Protein AF-A0A2A9PKF2-F1 (afdb_monomer_lite)

Structure (mmCIF, N/CA/C/O backbone):
data_AF-A0A2A9PKF2-F1
#
_entry.id   AF-A0A2A9PKF2-F1
#
loop_
_atom_site.group_PDB
_atom_site.id
_atom_site.type_symbol
_atom_site.label_atom_id
_atom_site.label_alt_id
_atom_site.label_comp_id
_atom_site.label_asym_id
_atom_site.label_entity_id
_atom_site.label_seq_id
_atom_site.pdbx_PDB_ins_code
_atom_site.Cartn_x
_atom_site.Cartn_y
_atom_site.Cartn_z
_atom_site.occupancy
_atom_site.B_iso_or_equiv
_atom_site.auth_seq_id
_atom_site.auth_comp_id
_atom_site.auth_asym_id
_atom_site.auth_atom_id
_atom_site.pdbx_PDB_model_num
ATOM 1 N N . MET A 1 1 ? -12.565 1.572 0.326 1.00 90.56 1 MET A N 1
ATOM 2 C CA . MET A 1 1 ? -13.002 0.752 -0.823 1.00 90.56 1 MET A CA 1
ATOM 3 C C . MET A 1 1 ? -14.471 0.435 -0.672 1.00 90.56 1 MET A C 1
ATOM 5 O O . MET A 1 1 ? -14.892 0.034 0.411 1.00 90.56 1 MET A O 1
ATOM 9 N N . GLU A 1 2 ? -15.238 0.636 -1.733 1.00 90.94 2 GLU A N 1
ATOM 10 C CA . GLU A 1 2 ? -16.642 0.213 -1.788 1.00 90.94 2 GLU A CA 1
ATOM 11 C C . GLU A 1 2 ? -16.751 -1.193 -2.381 1.00 90.94 2 GLU A C 1
ATOM 13 O O . GLU A 1 2 ? -17.525 -2.017 -1.892 1.00 90.94 2 GLU A O 1
ATOM 18 N N . HIS A 1 3 ? -15.906 -1.495 -3.369 1.00 93.38 3 HIS A N 1
ATOM 19 C CA . HIS A 1 3 ? -15.846 -2.783 -4.045 1.00 93.38 3 HIS A CA 1
ATOM 20 C C . HIS A 1 3 ? -14.399 -3.290 -4.017 1.00 93.38 3 HIS A C 1
ATOM 22 O O . HIS A 1 3 ? -13.690 -3.151 -5.008 1.00 93.38 3 HIS A O 1
ATOM 28 N N . PRO A 1 4 ? -13.933 -3.904 -2.907 1.00 93.38 4 PRO A N 1
ATOM 29 C CA . PRO A 1 4 ? -12.512 -4.203 -2.707 1.00 93.38 4 PRO A CA 1
ATOM 30 C C . PRO A 1 4 ? -11.827 -4.935 -3.867 1.00 93.38 4 PRO A C 1
ATOM 32 O O . PRO A 1 4 ? -10.712 -4.590 -4.223 1.00 93.38 4 PRO A O 1
ATOM 35 N N . VAL A 1 5 ? -12.509 -5.893 -4.502 1.00 95.69 5 VAL A N 1
ATOM 36 C CA . VAL A 1 5 ? -11.977 -6.652 -5.650 1.00 95.69 5 VAL A CA 1
ATOM 37 C C . VAL A 1 5 ? -11.779 -5.779 -6.898 1.00 95.69 5 VAL A C 1
ATOM 39 O O . VAL A 1 5 ? -10.840 -6.002 -7.650 1.00 95.69 5 VAL A O 1
ATOM 42 N N . GLN A 1 6 ? -12.648 -4.792 -7.124 1.00 94.38 6 GLN A N 1
ATOM 43 C CA . GLN A 1 6 ? -12.580 -3.897 -8.287 1.00 94.38 6 GLN A CA 1
ATOM 44 C C . GLN A 1 6 ? -11.636 -2.718 -8.025 1.00 94.38 6 GLN A C 1
ATOM 46 O O . GLN A 1 6 ? -10.879 -2.314 -8.903 1.00 94.38 6 GLN A O 1
ATOM 51 N N . ASP A 1 7 ? -11.653 -2.197 -6.798 1.00 95.25 7 ASP A N 1
ATOM 52 C CA . ASP A 1 7 ? -10.906 -1.003 -6.412 1.00 95.25 7 ASP A CA 1
ATOM 53 C C . ASP A 1 7 ? -9.400 -1.298 -6.278 1.00 95.25 7 ASP A C 1
ATOM 55 O O . ASP A 1 7 ? -8.566 -0.447 -6.600 1.00 95.25 7 ASP A O 1
ATOM 59 N N . ILE A 1 8 ? -9.027 -2.500 -5.814 1.00 96.06 8 ILE A N 1
ATOM 60 C CA . ILE A 1 8 ? -7.664 -2.792 -5.350 1.00 96.06 8 ILE A CA 1
ATOM 61 C C . ILE A 1 8 ? -6.580 -2.653 -6.420 1.00 96.06 8 ILE A C 1
ATOM 63 O O . ILE A 1 8 ? -5.483 -2.195 -6.106 1.00 96.06 8 ILE A O 1
ATOM 67 N N . GLY A 1 9 ? -6.885 -2.976 -7.680 1.00 95.25 9 GLY A N 1
ATOM 68 C CA . GLY A 1 9 ? -5.928 -2.822 -8.778 1.00 95.25 9 GLY A CA 1
ATOM 69 C C . GLY A 1 9 ? -5.474 -1.375 -8.941 1.00 95.25 9 GLY A C 1
ATOM 70 O O . GLY A 1 9 ? -4.276 -1.101 -9.010 1.00 95.25 9 GLY A O 1
ATOM 71 N N . SER A 1 10 ? -6.424 -0.437 -8.899 1.00 94.94 10 SER A N 1
ATOM 72 C CA . SER A 1 10 ? -6.116 0.994 -8.964 1.00 94.94 10 SER A CA 1
ATOM 73 C C . SER A 1 10 ? -5.338 1.471 -7.737 1.00 94.94 10 SER A C 1
ATOM 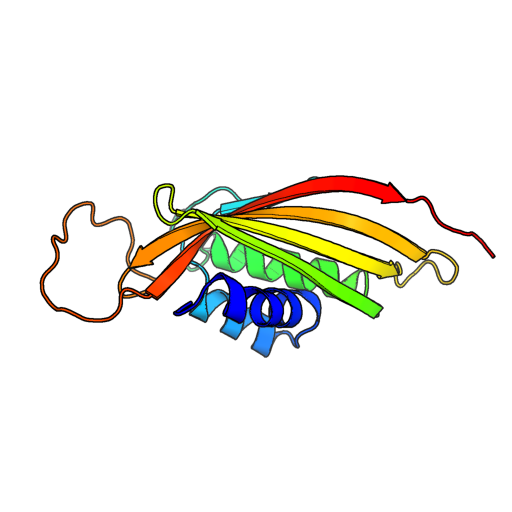75 O O . SER A 1 10 ? -4.394 2.242 -7.873 1.00 94.94 10 SER A O 1
ATOM 77 N N . VAL A 1 11 ? -5.670 0.957 -6.547 1.00 96.19 11 VAL A N 1
ATOM 78 C CA . VAL A 1 11 ? -4.996 1.325 -5.295 1.00 96.19 11 VAL A CA 1
ATOM 79 C C . VAL A 1 11 ? -3.535 0.885 -5.305 1.00 96.19 11 VAL A C 1
ATOM 81 O O . VAL A 1 11 ? -2.656 1.694 -5.018 1.00 96.19 11 VAL A O 1
ATOM 84 N N . ILE A 1 12 ? -3.257 -0.364 -5.681 1.00 94.94 12 ILE A N 1
ATOM 85 C CA . ILE A 1 12 ? -1.889 -0.887 -5.783 1.00 94.94 12 ILE A CA 1
ATOM 86 C C . ILE A 1 12 ? -1.091 -0.113 -6.835 1.00 94.94 12 ILE A C 1
ATOM 88 O O . ILE A 1 12 ? 0.036 0.299 -6.557 1.00 94.94 12 ILE A O 1
ATOM 92 N N . ALA A 1 13 ? -1.678 0.144 -8.009 1.00 93.19 13 ALA A N 1
ATOM 93 C CA . ALA A 1 13 ? -1.031 0.937 -9.050 1.00 93.19 13 ALA A CA 1
ATOM 94 C C . ALA A 1 13 ? -0.695 2.353 -8.550 1.00 93.19 13 ALA A C 1
ATOM 96 O O . ALA A 1 13 ? 0.454 2.780 -8.633 1.00 93.19 13 ALA A O 1
ATOM 97 N N . SER A 1 14 ? -1.644 3.066 -7.935 1.00 94.69 14 SER A N 1
ATOM 98 C CA . SER A 1 14 ? -1.398 4.407 -7.387 1.00 94.69 14 SER A CA 1
ATOM 99 C C . SER A 1 14 ? -0.329 4.421 -6.287 1.00 94.69 14 SER A C 1
ATOM 101 O O . SER A 1 14 ? 0.453 5.369 -6.218 1.00 94.69 14 SER A O 1
ATOM 103 N N . LEU A 1 15 ? -0.235 3.376 -5.458 1.00 94.00 15 LEU A N 1
ATOM 104 C CA . LEU A 1 15 ? 0.814 3.259 -4.437 1.00 94.00 15 LEU A CA 1
ATOM 105 C C . LEU A 1 15 ? 2.194 2.966 -5.038 1.00 94.00 15 LEU A C 1
ATOM 107 O O . LEU A 1 15 ? 3.184 3.571 -4.628 1.00 94.00 15 LEU A O 1
ATOM 111 N N . ALA A 1 16 ? 2.281 2.059 -6.008 1.00 91.50 16 ALA A N 1
ATOM 112 C CA . ALA A 1 16 ? 3.554 1.609 -6.565 1.00 91.50 16 ALA A CA 1
ATOM 113 C C . ALA A 1 16 ? 4.099 2.525 -7.672 1.00 91.50 16 ALA A C 1
ATOM 115 O O . ALA A 1 16 ? 5.318 2.629 -7.838 1.00 91.50 16 ALA A O 1
ATOM 116 N N . THR A 1 17 ? 3.225 3.188 -8.436 1.00 90.94 17 THR A N 1
ATOM 117 C CA . THR A 1 17 ? 3.614 3.983 -9.611 1.00 90.94 17 THR A CA 1
ATOM 118 C C . THR A 1 17 ? 3.204 5.449 -9.571 1.00 90.94 17 THR A C 1
ATOM 120 O O . THR A 1 17 ? 3.696 6.217 -10.398 1.00 90.94 17 THR A O 1
ATOM 123 N N . GLY A 1 18 ? 2.343 5.849 -8.632 1.00 90.94 18 GLY A N 1
ATOM 124 C CA . GLY A 1 18 ? 1.885 7.231 -8.499 1.00 90.94 18 GLY A CA 1
ATOM 125 C C . GLY A 1 18 ? 2.978 8.210 -8.060 1.00 90.94 18 GLY A C 1
ATOM 126 O O . GLY A 1 18 ? 4.027 7.841 -7.524 1.00 90.94 18 GLY A O 1
ATOM 127 N N . SER A 1 19 ? 2.713 9.494 -8.276 1.00 93.31 19 SER A N 1
ATOM 128 C CA . SER A 1 19 ? 3.488 10.611 -7.738 1.00 93.31 19 SER A CA 1
ATOM 129 C C . SER A 1 19 ? 3.450 10.643 -6.199 1.00 93.31 19 SER A C 1
ATOM 131 O O . SER A 1 19 ? 2.544 10.076 -5.583 1.00 93.31 19 SER A O 1
ATOM 133 N N . PRO A 1 20 ? 4.379 11.355 -5.529 1.00 93.75 20 PRO A N 1
ATOM 134 C CA . PRO A 1 20 ? 4.397 11.441 -4.065 1.00 93.75 20 PRO A CA 1
ATOM 135 C C . PRO A 1 20 ? 3.089 11.945 -3.437 1.00 93.75 20 PRO A C 1
ATOM 137 O O . PRO A 1 20 ? 2.782 11.574 -2.300 1.00 93.75 20 PRO A O 1
ATOM 140 N N . THR A 1 21 ? 2.348 12.788 -4.163 1.00 95.31 21 THR A N 1
ATOM 141 C CA . THR A 1 21 ? 1.036 13.313 -3.762 1.00 95.31 21 THR A CA 1
ATOM 142 C C . THR A 1 21 ? -0.057 12.263 -3.941 1.00 95.31 21 THR A C 1
ATOM 144 O O . THR A 1 21 ? -0.864 12.069 -3.036 1.00 95.31 21 THR A O 1
ATOM 147 N N . GLU A 1 22 ? -0.061 11.537 -5.062 1.00 96.06 22 GLU A N 1
ATOM 148 C CA . GLU A 1 22 ? -1.021 10.454 -5.317 1.00 96.06 22 GLU A CA 1
ATOM 149 C C . GLU A 1 22 ? -0.840 9.298 -4.333 1.00 96.06 22 GLU A C 1
ATOM 151 O O . GLU A 1 22 ? -1.825 8.813 -3.780 1.00 96.06 22 GLU A O 1
ATOM 156 N N . GLN A 1 23 ? 0.401 8.901 -4.034 1.00 95.94 23 GLN A N 1
ATOM 157 C CA . GLN A 1 23 ? 0.698 7.885 -3.017 1.00 95.94 23 GLN A CA 1
ATOM 158 C C . GLN A 1 23 ? 0.149 8.294 -1.645 1.00 95.94 23 GLN A C 1
ATOM 160 O O . GLN A 1 23 ? -0.491 7.497 -0.956 1.00 95.94 23 GLN A O 1
ATOM 165 N N . GLN A 1 24 ? 0.362 9.555 -1.257 1.00 96.31 24 GLN A N 1
ATOM 166 C CA . GLN A 1 24 ? -0.130 10.087 0.010 1.00 96.31 24 GLN A CA 1
ATOM 167 C C . GLN A 1 24 ? -1.661 10.116 0.059 1.00 96.31 24 GLN A C 1
ATOM 169 O O . GLN A 1 24 ? -2.239 9.639 1.034 1.00 96.31 24 GLN A O 1
ATOM 174 N N . ALA A 1 25 ? -2.315 10.621 -0.989 1.00 96.50 25 ALA A N 1
ATOM 175 C CA . ALA A 1 25 ? -3.773 10.650 -1.082 1.00 96.50 25 ALA A CA 1
ATOM 176 C C . ALA A 1 25 ? -4.372 9.233 -1.064 1.00 96.50 25 ALA A C 1
ATOM 178 O O . ALA A 1 25 ? -5.379 8.987 -0.400 1.00 96.50 25 ALA A O 1
ATOM 179 N N . THR A 1 26 ? -3.718 8.281 -1.732 1.00 96.44 26 THR A N 1
ATOM 180 C CA . THR A 1 26 ? -4.138 6.876 -1.777 1.00 96.44 26 THR A CA 1
ATOM 181 C C . THR A 1 26 ? -4.067 6.239 -0.391 1.00 96.44 26 THR A C 1
ATOM 183 O O . THR A 1 26 ? -5.060 5.678 0.072 1.00 96.44 26 THR A O 1
ATOM 186 N N . LEU A 1 27 ? -2.951 6.393 0.333 1.00 95.50 27 LEU A N 1
ATOM 187 C CA . LEU A 1 27 ? -2.858 5.915 1.718 1.00 95.50 27 LEU A CA 1
ATOM 188 C C . LEU A 1 27 ? -3.887 6.595 2.623 1.00 95.50 27 LEU A C 1
ATOM 190 O O . LEU A 1 27 ? -4.524 5.927 3.431 1.00 95.50 27 LEU A O 1
ATOM 194 N N . GLN A 1 28 ? -4.093 7.904 2.475 1.00 94.56 28 GLN A N 1
ATOM 195 C CA . GLN A 1 28 ? -5.078 8.626 3.280 1.00 94.56 28 GLN A CA 1
ATOM 196 C C . GLN A 1 28 ? -6.515 8.147 3.047 1.00 94.56 28 GLN A C 1
ATOM 198 O O . GLN A 1 28 ? -7.314 8.127 3.979 1.00 94.56 28 GLN A O 1
ATOM 203 N N . THR A 1 29 ? -6.821 7.727 1.822 1.00 94.62 29 THR A N 1
ATOM 204 C CA . THR A 1 29 ? -8.159 7.286 1.415 1.00 94.62 29 THR A CA 1
ATOM 205 C C . THR A 1 29 ? -8.439 5.832 1.784 1.00 94.62 29 THR A C 1
ATOM 207 O O . THR A 1 29 ? -9.577 5.491 2.106 1.00 94.62 29 THR A O 1
ATOM 210 N N . TYR A 1 30 ? -7.427 4.962 1.715 1.00 95.94 30 TYR A N 1
ATOM 211 C CA . TYR A 1 30 ? -7.635 3.514 1.773 1.00 95.94 30 TYR A CA 1
ATOM 212 C C . TYR A 1 30 ? -7.027 2.821 2.990 1.00 95.94 30 TYR A C 1
ATOM 214 O O . TYR A 1 30 ? -7.476 1.722 3.301 1.00 95.94 30 TYR A O 1
ATOM 222 N N . PHE A 1 31 ? -6.063 3.424 3.689 1.00 95.75 31 PHE A N 1
ATOM 223 C CA . PHE A 1 31 ? -5.416 2.827 4.861 1.00 95.75 31 PHE A CA 1
ATOM 224 C C . PHE A 1 31 ? -5.895 3.489 6.149 1.00 95.75 31 PHE A C 1
ATOM 226 O O . PHE A 1 31 ? -6.095 4.708 6.198 1.00 95.75 31 PHE A O 1
ATOM 233 N N . LEU A 1 32 ? -6.025 2.684 7.204 1.00 94.69 32 LEU A N 1
ATOM 234 C CA . LEU A 1 32 ? -6.203 3.208 8.554 1.00 94.69 32 LEU A CA 1
ATOM 235 C C . LEU A 1 32 ? -4.947 3.956 9.012 1.00 94.69 32 LEU A C 1
ATOM 237 O O . LEU A 1 32 ? -3.833 3.651 8.583 1.00 94.69 32 LEU A O 1
ATOM 241 N N . SER A 1 33 ? -5.124 4.943 9.890 1.00 93.00 33 SER A N 1
ATOM 242 C CA . SER A 1 33 ? -4.001 5.691 10.477 1.00 93.00 33 SER A CA 1
ATOM 243 C C . SER A 1 33 ? -2.997 4.792 11.215 1.00 93.00 33 SER A C 1
ATOM 245 O O . SER A 1 33 ? -1.791 5.028 11.144 1.00 93.00 33 SER A O 1
ATOM 247 N N . ASP A 1 34 ? -3.485 3.725 11.847 1.00 92.31 34 ASP A N 1
ATOM 248 C CA . ASP A 1 34 ? -2.726 2.724 12.593 1.00 92.31 34 ASP A CA 1
ATOM 249 C C . ASP A 1 34 ? -2.426 1.450 11.773 1.00 92.31 34 ASP A C 1
ATOM 251 O O . ASP A 1 34 ? -2.170 0.391 12.346 1.00 92.31 34 ASP A O 1
ATOM 255 N N . ALA A 1 35 ? -2.472 1.514 10.438 1.00 94.69 35 ALA A N 1
ATOM 256 C CA . ALA A 1 35 ? -2.281 0.334 9.601 1.00 94.69 35 ALA A CA 1
ATOM 257 C C . ALA A 1 35 ? -0.883 -0.292 9.762 1.00 94.69 35 ALA A C 1
ATOM 259 O O . ALA A 1 35 ? 0.133 0.403 9.769 1.00 94.69 35 ALA A O 1
ATOM 260 N N . SER A 1 36 ? -0.822 -1.623 9.819 1.00 95.75 36 SER A N 1
ATOM 261 C CA . SER A 1 36 ? 0.438 -2.370 9.798 1.00 95.75 36 SER A CA 1
ATOM 262 C C . SER A 1 36 ? 0.815 -2.829 8.393 1.00 95.75 36 SER A C 1
ATOM 264 O O . SER A 1 36 ? -0.031 -3.029 7.521 1.00 95.75 36 SER A O 1
ATOM 266 N N . PHE A 1 37 ? 2.112 -3.030 8.185 1.00 95.62 37 PHE A N 1
ATOM 267 C CA . PHE A 1 37 ? 2.667 -3.477 6.915 1.00 95.62 37 PHE A CA 1
ATOM 268 C C . PHE A 1 37 ? 3.757 -4.514 7.168 1.00 95.62 37 PHE A C 1
ATOM 270 O O . PHE A 1 37 ? 4.670 -4.279 7.956 1.00 95.62 37 PHE A O 1
ATOM 277 N N . SER A 1 38 ? 3.676 -5.664 6.515 1.00 94.62 38 SER A N 1
ATOM 278 C CA . SER A 1 38 ? 4.661 -6.737 6.615 1.00 94.62 38 SER A CA 1
ATOM 279 C C . SER A 1 38 ? 5.046 -7.171 5.212 1.00 94.62 38 SER A C 1
ATOM 281 O O . SER A 1 38 ? 4.243 -7.763 4.507 1.00 94.62 38 SER A O 1
ATOM 283 N N . HIS A 1 39 ? 6.281 -6.893 4.821 1.00 88.94 39 HIS A N 1
ATOM 284 C CA . HIS A 1 39 ? 6.854 -7.271 3.537 1.00 88.94 39 HIS A CA 1
ATOM 285 C C . HIS A 1 39 ? 8.159 -8.044 3.777 1.00 88.94 39 HIS A C 1
ATOM 287 O O . HIS A 1 39 ? 8.805 -7.838 4.809 1.00 88.94 39 HIS A O 1
ATOM 293 N N . PRO A 1 40 ? 8.619 -8.909 2.852 1.00 84.38 40 PRO A N 1
ATOM 294 C CA . PRO A 1 40 ? 9.814 -9.725 3.080 1.00 84.38 40 PRO A CA 1
ATOM 295 C C . PRO A 1 40 ? 11.080 -8.916 3.398 1.00 84.38 40 PRO A C 1
ATOM 297 O O . PRO A 1 40 ? 12.003 -9.429 4.022 1.00 84.38 40 PRO A O 1
ATOM 300 N N . LEU A 1 41 ? 11.127 -7.648 2.979 1.00 83.50 41 LEU A N 1
ATOM 301 C CA . LEU A 1 41 ? 12.265 -6.753 3.205 1.00 83.50 41 LEU A CA 1
ATOM 302 C C . LEU A 1 41 ? 12.086 -5.795 4.391 1.00 83.50 41 LEU A C 1
ATOM 304 O O . LEU A 1 41 ? 13.075 -5.241 4.868 1.00 83.50 41 LEU A O 1
ATOM 308 N N . CYS A 1 42 ? 10.857 -5.534 4.839 1.00 88.50 42 CYS A N 1
ATOM 309 C CA . CYS A 1 42 ? 10.604 -4.553 5.890 1.00 88.50 42 CYS A CA 1
ATOM 310 C C . CYS A 1 42 ? 9.254 -4.770 6.572 1.00 88.50 42 CYS A C 1
ATOM 312 O O . CYS A 1 42 ? 8.315 -5.321 6.004 1.00 88.50 42 CYS A O 1
ATOM 314 N N . ARG A 1 43 ? 9.148 -4.294 7.812 1.00 93.38 43 ARG A N 1
ATOM 315 C CA . ARG A 1 43 ? 7.933 -4.405 8.611 1.00 93.38 43 ARG A CA 1
ATOM 316 C C . ARG A 1 43 ? 7.664 -3.101 9.346 1.00 93.38 43 ARG A C 1
ATOM 318 O O . ARG A 1 43 ? 8.572 -2.532 9.945 1.00 93.38 43 ARG A O 1
ATOM 325 N N . VAL A 1 44 ? 6.411 -2.668 9.331 1.00 94.06 44 VAL A N 1
ATOM 326 C CA . VAL A 1 44 ? 5.883 -1.543 10.099 1.00 94.06 44 VAL A CA 1
ATOM 327 C C . VAL A 1 44 ? 4.828 -2.090 11.059 1.00 94.06 44 VAL A C 1
ATOM 329 O O . VAL A 1 44 ? 3.804 -2.609 10.602 1.00 94.06 44 VAL A O 1
ATOM 332 N N . PRO A 1 45 ? 5.060 -2.029 12.382 1.00 93.12 45 PRO A N 1
ATOM 333 C CA . PRO A 1 45 ? 4.032 -2.386 13.349 1.00 93.12 45 PRO A CA 1
ATOM 334 C C . PRO A 1 45 ? 2.888 -1.366 13.315 1.00 93.12 45 PRO A C 1
ATOM 336 O O . PRO A 1 45 ? 3.086 -0.213 12.938 1.00 93.12 45 PRO A O 1
ATOM 339 N N . SER A 1 46 ? 1.702 -1.788 13.745 1.00 93.25 46 SER A N 1
ATOM 340 C CA . SER A 1 46 ? 0.584 -0.874 13.982 1.00 93.25 46 SER A CA 1
ATOM 341 C C . SER A 1 46 ? 0.903 0.004 15.192 1.00 93.25 46 SER A C 1
ATOM 343 O O . SER A 1 46 ? 1.250 -0.507 16.259 1.00 93.25 46 SER A O 1
ATOM 345 N N . PHE A 1 47 ? 0.828 1.322 15.016 1.00 91.25 47 PHE A N 1
ATOM 346 C CA . PHE A 1 47 ? 0.902 2.277 16.119 1.00 91.25 47 PHE A CA 1
ATOM 347 C C . PHE A 1 47 ? 0.190 3.593 15.772 1.00 91.25 47 PHE A C 1
ATOM 349 O O . PHE A 1 47 ? 0.234 4.030 14.610 1.00 91.25 47 PHE A O 1
ATOM 356 N N . PRO A 1 48 ? -0.433 4.247 16.771 1.00 89.81 48 PRO A N 1
ATOM 357 C CA . PRO A 1 48 ? -1.074 5.545 16.607 1.00 89.81 48 PRO A CA 1
ATOM 358 C C . PRO A 1 48 ? -0.073 6.705 16.736 1.00 89.81 48 PRO A C 1
ATOM 360 O O . PRO A 1 48 ? 1.074 6.539 17.167 1.00 89.81 48 PRO A O 1
ATOM 363 N N . LYS A 1 49 ? -0.537 7.917 16.415 1.00 87.38 49 LYS A N 1
ATOM 364 C CA . LYS A 1 49 ? 0.193 9.174 16.660 1.00 87.38 49 LYS A CA 1
ATOM 365 C C . LYS A 1 49 ? 0.575 9.322 18.137 1.00 87.38 49 LYS A C 1
ATOM 367 O O . LYS A 1 49 ? -0.107 8.816 19.021 1.00 87.38 49 LYS A O 1
ATOM 372 N N . GLY A 1 50 ? 1.667 10.034 18.403 1.00 85.00 50 GLY A N 1
ATOM 373 C CA . GLY A 1 50 ? 2.198 10.247 19.754 1.00 85.00 50 GLY A CA 1
ATOM 374 C C . GLY A 1 50 ? 3.057 9.099 20.293 1.00 85.00 50 GLY A C 1
ATOM 375 O O . GLY A 1 50 ? 3.652 9.248 21.355 1.00 85.00 50 GLY A O 1
ATOM 376 N N . THR A 1 51 ? 3.186 7.990 19.556 1.00 85.38 51 THR A N 1
ATOM 377 C CA . THR A 1 51 ? 4.033 6.851 19.957 1.00 85.38 51 THR A CA 1
ATOM 378 C C . THR A 1 51 ? 5.530 7.150 19.806 1.00 85.38 51 THR A C 1
ATOM 380 O O . THR A 1 51 ? 6.343 6.674 20.594 1.00 85.38 51 THR A O 1
ATOM 383 N N . VAL A 1 52 ? 5.920 7.940 18.797 1.00 85.75 52 VAL A N 1
ATOM 384 C CA . VAL A 1 52 ? 7.330 8.243 18.507 1.00 85.75 52 VAL A CA 1
ATOM 385 C C . VAL A 1 52 ? 7.776 9.486 19.295 1.00 85.75 52 VAL A C 1
ATOM 387 O O . VAL A 1 52 ? 7.265 10.574 19.014 1.00 85.75 52 VAL A O 1
ATOM 390 N N . PRO A 1 53 ? 8.762 9.384 20.215 1.00 81.19 53 PRO A N 1
ATOM 391 C CA . PRO A 1 53 ? 9.111 10.470 21.144 1.00 81.19 53 PRO A CA 1
ATOM 392 C C . PRO A 1 53 ? 9.508 11.791 20.471 1.00 81.19 53 PRO A C 1
ATOM 394 O O . PRO A 1 53 ? 9.199 12.864 20.980 1.00 81.19 53 PRO A O 1
ATOM 397 N N . PHE A 1 54 ? 10.171 11.719 19.313 1.00 86.19 54 PHE A N 1
ATOM 398 C CA . PHE A 1 54 ? 10.664 12.887 18.569 1.00 86.19 54 PHE A CA 1
ATOM 399 C C . PHE A 1 54 ? 9.795 13.260 17.357 1.00 86.19 54 PHE A C 1
ATOM 401 O O . PHE A 1 54 ? 10.130 14.187 16.623 1.00 86.19 54 PHE A O 1
ATOM 408 N N . ALA A 1 55 ? 8.692 12.544 17.120 1.00 85.56 55 ALA A N 1
ATOM 409 C CA . ALA A 1 55 ? 7.828 12.756 15.962 1.00 85.56 55 ALA A CA 1
ATOM 410 C C . ALA A 1 55 ? 6.354 12.465 16.313 1.00 85.56 55 ALA A C 1
ATOM 412 O O . ALA A 1 55 ? 5.770 11.503 15.815 1.00 85.56 55 ALA A O 1
ATOM 413 N N . PRO A 1 56 ? 5.715 13.296 17.156 1.00 85.00 56 PRO A N 1
ATOM 414 C CA . PRO A 1 56 ? 4.388 13.007 17.708 1.00 85.00 56 PRO A CA 1
ATOM 415 C C . PRO A 1 56 ? 3.273 12.976 16.652 1.00 85.00 56 PRO A C 1
ATOM 417 O O . PRO A 1 56 ? 2.240 12.351 16.867 1.00 85.00 56 PRO A O 1
ATOM 420 N N . ALA A 1 57 ? 3.471 13.616 15.496 1.00 85.62 57 ALA A N 1
ATOM 421 C CA . ALA A 1 57 ? 2.513 13.600 14.391 1.00 85.62 57 ALA A CA 1
ATOM 422 C C . ALA A 1 57 ? 2.606 12.342 13.504 1.00 85.62 57 ALA A C 1
ATOM 424 O O . ALA A 1 57 ? 1.755 12.159 12.633 1.00 85.62 57 ALA A O 1
ATOM 425 N N . VAL A 1 58 ? 3.631 11.502 13.696 1.00 89.25 58 VAL A N 1
ATOM 426 C CA . VAL A 1 58 ? 3.871 10.310 12.877 1.00 89.25 58 VAL A CA 1
ATOM 427 C C . VAL A 1 58 ? 3.047 9.144 13.405 1.00 89.25 58 VAL A C 1
ATOM 429 O O . VAL A 1 58 ? 3.158 8.760 14.569 1.00 89.25 58 VAL A O 1
ATOM 432 N N . ASP A 1 59 ? 2.239 8.581 12.517 1.00 92.69 59 ASP A N 1
ATOM 433 C CA . ASP A 1 59 ? 1.562 7.303 12.686 1.00 92.69 59 ASP A CA 1
ATOM 434 C C . ASP A 1 59 ? 2.218 6.225 11.806 1.00 92.69 59 ASP A C 1
ATOM 436 O O . ASP A 1 59 ? 3.107 6.497 10.990 1.00 92.69 59 ASP A O 1
ATOM 440 N N . SER A 1 60 ? 1.800 4.976 11.990 1.00 93.62 60 SER A N 1
ATOM 441 C CA . SER A 1 60 ? 2.295 3.844 11.194 1.00 93.62 60 SER A CA 1
ATOM 442 C C . SER A 1 60 ? 2.024 4.019 9.695 1.00 93.62 60 SER A C 1
ATOM 444 O O . SER A 1 60 ? 2.911 3.750 8.879 1.00 93.62 60 SER A O 1
ATOM 446 N N . ARG A 1 61 ? 0.879 4.598 9.310 1.00 94.94 61 ARG A N 1
ATOM 447 C CA . ARG A 1 61 ? 0.569 4.944 7.911 1.00 94.94 61 ARG A CA 1
ATOM 448 C C . ARG A 1 61 ? 1.581 5.916 7.292 1.00 94.94 61 ARG A C 1
ATOM 450 O O . ARG A 1 61 ? 1.962 5.747 6.132 1.00 94.94 61 ARG A O 1
ATOM 457 N N . ALA A 1 62 ? 2.055 6.912 8.037 1.00 93.81 62 ALA A N 1
ATOM 458 C CA . ALA A 1 62 ? 3.081 7.840 7.563 1.00 93.81 62 ALA A CA 1
ATOM 459 C C . ALA A 1 62 ? 4.431 7.144 7.313 1.00 93.81 62 ALA A C 1
ATOM 461 O O . ALA A 1 62 ? 5.148 7.525 6.386 1.00 93.81 62 ALA A O 1
ATOM 462 N N . VAL A 1 63 ? 4.767 6.105 8.085 1.00 94.06 63 VAL A N 1
ATOM 463 C CA . VAL A 1 63 ? 5.960 5.276 7.840 1.00 94.06 63 VAL A CA 1
ATOM 464 C C . VAL A 1 63 ? 5.781 4.415 6.589 1.00 94.06 63 VAL A C 1
ATOM 466 O O . VAL A 1 63 ? 6.687 4.357 5.757 1.00 94.06 63 VAL A O 1
ATOM 469 N N . ILE A 1 64 ? 4.597 3.825 6.397 1.00 95.56 64 ILE A N 1
ATOM 470 C CA . ILE A 1 64 ? 4.250 3.075 5.178 1.00 95.56 64 ILE A CA 1
ATOM 471 C C . ILE A 1 64 ? 4.417 3.955 3.926 1.00 95.56 64 ILE A C 1
ATOM 473 O O . ILE A 1 64 ? 4.987 3.508 2.931 1.00 95.56 64 ILE A O 1
ATOM 477 N N . LEU A 1 65 ? 4.015 5.231 3.981 1.00 95.44 65 LEU A N 1
ATOM 478 C CA . LEU A 1 65 ? 4.234 6.181 2.881 1.00 95.44 65 LEU A CA 1
ATOM 479 C C . LEU A 1 65 ? 5.715 6.314 2.506 1.00 95.44 65 LEU A C 1
ATOM 481 O O . LEU A 1 65 ? 6.048 6.351 1.321 1.00 95.44 65 LEU A O 1
ATOM 485 N N . GLN A 1 66 ? 6.611 6.379 3.493 1.00 94.38 66 GLN A N 1
ATOM 486 C CA . GLN A 1 66 ? 8.045 6.483 3.212 1.00 94.38 66 GLN A CA 1
ATOM 487 C C . GLN A 1 66 ? 8.596 5.213 2.564 1.00 94.38 66 GLN A C 1
ATOM 489 O O . GLN A 1 66 ? 9.461 5.311 1.697 1.00 94.38 66 GLN A O 1
ATOM 494 N N . ILE A 1 67 ? 8.065 4.038 2.911 1.00 93.19 67 ILE A N 1
ATOM 495 C CA . ILE A 1 67 ? 8.447 2.771 2.275 1.00 93.19 67 ILE A CA 1
ATOM 496 C C . ILE A 1 67 ? 8.064 2.772 0.791 1.00 93.19 67 ILE A C 1
ATOM 498 O O . ILE A 1 67 ? 8.919 2.500 -0.052 1.00 93.19 67 ILE A O 1
ATOM 502 N N . TYR A 1 68 ? 6.829 3.153 0.446 1.00 92.69 68 TYR A N 1
ATOM 503 C CA . TYR A 1 68 ? 6.403 3.249 -0.958 1.00 92.69 68 TYR A CA 1
ATOM 504 C C . TYR A 1 68 ? 7.238 4.264 -1.757 1.00 92.69 68 TYR A C 1
ATOM 506 O O . TYR A 1 68 ? 7.633 3.996 -2.895 1.00 92.69 68 TYR A O 1
ATOM 514 N N . ARG A 1 69 ? 7.586 5.407 -1.151 1.00 93.06 69 ARG A N 1
ATOM 515 C CA . ARG A 1 69 ? 8.479 6.409 -1.764 1.00 93.06 69 ARG A CA 1
ATOM 516 C C . ARG A 1 69 ? 9.894 5.879 -1.974 1.00 93.06 69 ARG A C 1
ATOM 518 O O . ARG A 1 69 ? 10.502 6.115 -3.023 1.00 93.06 69 ARG A O 1
ATOM 525 N N . TRP A 1 70 ? 10.414 5.147 -0.994 1.00 89.25 70 TRP A N 1
ATOM 526 C CA . TRP A 1 70 ? 11.734 4.536 -1.072 1.00 89.25 70 TRP A CA 1
ATOM 527 C C . TRP A 1 70 ? 11.789 3.481 -2.181 1.00 89.25 70 TRP A C 1
ATOM 529 O O . TRP A 1 70 ? 12.685 3.534 -3.023 1.00 89.25 70 TRP A O 1
ATOM 539 N N . TYR A 1 71 ? 10.787 2.601 -2.277 1.00 87.81 71 TYR A N 1
ATOM 540 C CA . TYR A 1 71 ? 10.710 1.617 -3.359 1.00 87.81 71 TYR A CA 1
ATOM 541 C C . TYR A 1 71 ? 10.585 2.250 -4.745 1.00 87.81 71 TYR A C 1
ATOM 543 O O . TYR A 1 71 ? 11.262 1.807 -5.673 1.00 87.81 71 TYR A O 1
ATOM 551 N N . ARG A 1 72 ? 9.806 3.330 -4.888 1.00 88.25 72 ARG A N 1
ATOM 552 C CA . ARG A 1 72 ? 9.719 4.075 -6.153 1.00 88.25 72 ARG A CA 1
ATOM 553 C C . ARG A 1 72 ? 11.061 4.682 -6.561 1.00 88.25 72 ARG A C 1
ATOM 555 O O . ARG A 1 72 ? 11.406 4.673 -7.737 1.00 88.25 72 ARG A O 1
ATOM 562 N N . THR A 1 73 ? 11.832 5.176 -5.593 1.00 86.88 73 THR A N 1
ATOM 563 C CA . THR A 1 73 ? 13.185 5.699 -5.839 1.00 86.88 73 THR A CA 1
ATOM 564 C C . THR A 1 73 ? 14.147 4.587 -6.260 1.00 86.88 73 THR A C 1
ATOM 566 O O . THR A 1 73 ? 14.947 4.775 -7.172 1.00 86.88 73 THR A O 1
ATOM 569 N N . LEU A 1 74 ? 14.057 3.410 -5.631 1.00 84.31 74 LEU A N 1
ATOM 570 C CA . LEU A 1 74 ? 14.895 2.254 -5.964 1.00 84.31 74 LEU A CA 1
ATOM 571 C C . LEU A 1 74 ? 14.585 1.657 -7.341 1.00 84.31 74 LEU A C 1
ATOM 573 O O . LEU A 1 74 ? 15.490 1.150 -8.008 1.00 84.31 74 LEU A O 1
ATOM 577 N N . SER A 1 75 ? 13.326 1.720 -7.764 1.00 82.12 75 SER A N 1
ATOM 578 C CA . SER A 1 75 ? 12.881 1.236 -9.064 1.00 82.12 75 SER A CA 1
ATOM 579 C C . SER A 1 75 ? 11.943 2.257 -9.721 1.00 82.12 75 SER A C 1
ATOM 581 O O . SER A 1 75 ? 10.725 2.141 -9.616 1.00 82.12 75 SER A O 1
ATOM 583 N N . PRO A 1 76 ? 12.481 3.260 -10.438 1.00 79.12 76 PRO A N 1
ATOM 584 C CA . PRO A 1 76 ? 11.687 4.275 -11.132 1.00 79.12 76 PRO A CA 1
ATOM 585 C C . PRO A 1 76 ? 10.780 3.678 -12.213 1.00 79.12 76 PRO A C 1
ATOM 587 O O . PRO A 1 76 ? 9.689 4.182 -12.472 1.00 79.12 76 PRO A O 1
ATOM 590 N N . HIS A 1 77 ? 11.226 2.575 -12.819 1.00 79.44 77 HIS A N 1
ATOM 591 C CA . HIS A 1 77 ? 10.496 1.826 -13.834 1.00 79.44 77 HIS A CA 1
ATOM 592 C C . HIS A 1 77 ? 9.979 0.526 -13.211 1.00 79.44 77 HIS A C 1
ATOM 594 O O . HIS A 1 77 ? 10.650 -0.504 -13.255 1.00 79.44 77 HIS A O 1
ATOM 600 N N . ILE A 1 78 ? 8.812 0.608 -12.571 1.00 83.81 78 ILE A N 1
ATOM 601 C CA . ILE A 1 78 ? 8.057 -0.554 -12.088 1.00 83.81 78 ILE A CA 1
ATOM 602 C C . ILE A 1 78 ? 6.882 -0.765 -13.029 1.00 83.81 78 ILE A C 1
ATOM 604 O O . ILE A 1 78 ? 6.105 0.165 -13.246 1.00 83.81 78 ILE A O 1
ATOM 608 N N . ASP A 1 79 ? 6.760 -1.985 -13.536 1.00 86.38 79 ASP A N 1
ATOM 609 C CA . ASP A 1 79 ? 5.531 -2.484 -14.141 1.00 86.38 79 ASP A CA 1
ATOM 610 C C . ASP A 1 79 ? 4.847 -3.391 -13.117 1.00 86.38 79 ASP A C 1
ATOM 612 O O . ASP A 1 79 ? 5.473 -4.324 -12.607 1.00 86.38 79 ASP A O 1
ATOM 616 N N . ILE A 1 80 ? 3.612 -3.066 -12.750 1.00 90.50 80 ILE A N 1
ATOM 617 C CA . ILE A 1 80 ? 2.840 -3.763 -11.724 1.00 90.50 80 ILE A CA 1
ATOM 618 C C . ILE A 1 80 ? 1.441 -4.020 -12.252 1.00 90.50 80 ILE A C 1
ATOM 620 O O . ILE A 1 80 ? 0.814 -3.141 -12.842 1.00 90.50 80 ILE A O 1
ATOM 624 N N . SER A 1 81 ? 0.944 -5.224 -12.025 1.00 91.12 81 SER A N 1
ATOM 625 C CA . SER A 1 81 ? -0.383 -5.624 -12.469 1.00 91.12 81 SER A CA 1
ATOM 626 C C . SER A 1 81 ? -0.961 -6.656 -11.515 1.00 91.12 81 SER A C 1
ATOM 628 O O . SER A 1 81 ? -0.244 -7.470 -10.931 1.00 91.12 81 SER A O 1
ATOM 630 N N . VAL A 1 82 ? -2.276 -6.582 -11.335 1.00 94.12 82 VAL A N 1
ATOM 631 C CA . VAL A 1 82 ? -3.037 -7.498 -10.486 1.00 94.12 82 VAL A CA 1
ATOM 632 C C . VAL A 1 82 ? -3.593 -8.609 -11.363 1.00 94.12 82 VAL A C 1
ATOM 634 O O . VAL A 1 82 ? -4.407 -8.342 -12.245 1.00 94.12 82 VAL A O 1
ATOM 637 N N . ASP A 1 83 ? -3.156 -9.839 -11.113 1.00 93.00 83 ASP A N 1
ATOM 638 C CA . ASP A 1 83 ? -3.606 -11.024 -11.847 1.00 93.00 83 ASP A CA 1
ATOM 639 C C . ASP A 1 83 ? -4.963 -11.507 -11.334 1.00 93.00 83 ASP A C 1
ATOM 641 O O . ASP A 1 83 ? -5.863 -11.840 -12.108 1.00 93.00 83 ASP A O 1
ATOM 645 N N . SER A 1 84 ? -5.129 -11.530 -10.012 1.00 94.44 84 SER A N 1
ATOM 646 C CA . SER A 1 84 ? -6.361 -11.977 -9.377 1.00 94.44 84 SER A CA 1
ATOM 647 C C . SER A 1 84 ? -6.588 -11.285 -8.035 1.00 94.44 84 SER A C 1
ATOM 649 O O . SER A 1 84 ? -5.652 -10.886 -7.343 1.00 94.44 84 SER A O 1
ATOM 651 N N . ALA A 1 85 ? -7.857 -11.118 -7.664 1.00 96.75 85 ALA A N 1
ATOM 652 C CA . ALA A 1 85 ? -8.249 -10.579 -6.370 1.00 96.75 85 ALA A CA 1
ATOM 653 C C . ALA A 1 85 ? -9.484 -11.317 -5.840 1.00 96.75 85 ALA A C 1
ATOM 655 O O . ALA A 1 85 ? -10.493 -11.448 -6.535 1.00 96.75 85 ALA A O 1
ATOM 656 N N . VAL A 1 86 ? -9.420 -11.793 -4.596 1.00 96.81 86 VAL A N 1
ATOM 657 C CA . VAL A 1 86 ? -10.489 -12.564 -3.947 1.00 96.81 86 VAL A CA 1
ATOM 658 C C . VAL A 1 86 ? -10.760 -11.995 -2.564 1.00 96.81 86 VAL A C 1
ATOM 660 O O . VAL A 1 86 ? -9.879 -11.974 -1.708 1.00 96.81 86 VAL A O 1
ATOM 663 N N . PHE A 1 87 ? -11.996 -11.555 -2.326 1.00 96.75 87 PHE A N 1
ATOM 664 C CA . PHE A 1 87 ? -12.404 -10.990 -1.043 1.00 96.75 87 PHE A CA 1
ATOM 665 C C . PHE A 1 87 ? -13.267 -11.965 -0.234 1.00 96.75 87 PHE A C 1
ATOM 667 O O . PHE A 1 87 ? -14.430 -12.196 -0.570 1.00 96.75 87 PHE A O 1
ATOM 674 N N . ASP A 1 88 ? -12.730 -12.478 0.874 1.00 95.12 88 ASP A N 1
ATOM 675 C CA . ASP A 1 88 ? -13.505 -13.172 1.902 1.00 95.12 88 ASP A CA 1
ATOM 676 C C . ASP A 1 88 ? -14.123 -12.144 2.863 1.00 95.12 88 ASP A C 1
ATOM 678 O O . ASP A 1 88 ? -13.487 -11.657 3.806 1.00 95.12 88 ASP A O 1
ATOM 682 N N . LYS A 1 89 ? -15.404 -11.835 2.631 1.00 89.94 89 LYS A N 1
ATOM 683 C CA . LYS A 1 89 ? -16.204 -10.927 3.468 1.00 89.94 89 LYS A CA 1
ATOM 684 C C . LYS A 1 89 ? -16.352 -11.403 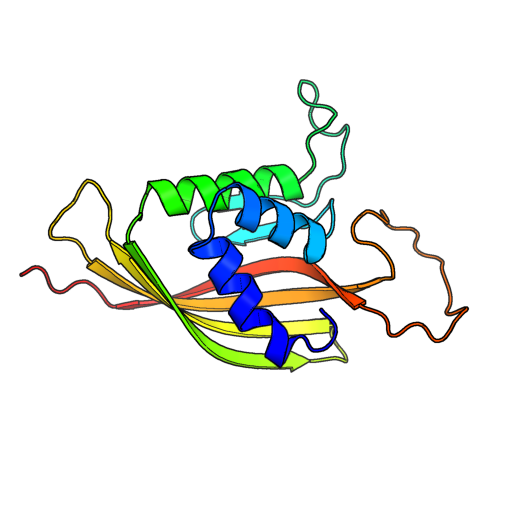4.912 1.00 89.94 89 LYS A C 1
ATOM 686 O O . LYS A 1 89 ? -16.495 -10.567 5.797 1.00 89.94 89 LYS A O 1
ATOM 691 N N . ARG A 1 90 ? -16.351 -12.717 5.158 1.00 90.44 90 ARG A N 1
ATOM 692 C CA . ARG A 1 90 ? -16.563 -13.290 6.496 1.00 90.44 90 ARG A CA 1
ATOM 693 C C . ARG A 1 90 ? -15.356 -13.037 7.389 1.00 90.44 90 ARG A C 1
ATOM 695 O O . ARG A 1 90 ? -15.523 -12.751 8.568 1.00 90.44 90 ARG A O 1
ATOM 702 N N . THR A 1 91 ? -14.153 -13.141 6.831 1.00 92.00 91 THR A N 1
ATOM 703 C CA . THR A 1 91 ? -12.907 -12.885 7.568 1.00 92.00 91 THR A CA 1
ATOM 704 C C . THR A 1 91 ? -12.371 -11.469 7.374 1.00 92.00 91 THR A C 1
ATOM 706 O O . THR A 1 91 ? -11.397 -11.108 8.027 1.00 92.00 91 THR A O 1
ATOM 709 N N . GLY A 1 92 ? -12.947 -10.691 6.451 1.00 92.94 92 GLY A N 1
ATOM 710 C CA . GLY A 1 92 ? -12.433 -9.378 6.061 1.00 92.94 92 GLY A CA 1
ATOM 711 C C . GLY A 1 92 ? -11.063 -9.465 5.390 1.00 92.94 92 GLY A C 1
ATOM 712 O O . GLY A 1 92 ? -10.225 -8.602 5.614 1.00 92.94 92 GLY A O 1
ATOM 713 N N . ARG A 1 93 ? -10.793 -10.522 4.614 1.00 96.31 93 ARG A N 1
ATOM 714 C CA . ARG A 1 93 ? -9.479 -10.749 3.988 1.00 96.31 93 ARG A CA 1
ATOM 715 C C . ARG A 1 93 ? -9.579 -10.625 2.481 1.00 96.31 93 ARG A C 1
ATOM 717 O O . ARG A 1 93 ? -10.403 -11.297 1.868 1.00 96.31 93 ARG A O 1
ATOM 724 N N . LEU A 1 94 ? -8.745 -9.781 1.898 1.00 96.88 94 LEU A N 1
ATOM 725 C CA . LEU A 1 94 ? -8.603 -9.631 0.459 1.00 96.88 94 LEU A CA 1
ATOM 726 C C . LEU A 1 94 ? -7.251 -10.209 0.049 1.00 96.88 94 LEU A C 1
ATOM 728 O O . LEU A 1 94 ? -6.208 -9.698 0.441 1.00 96.88 94 LEU A O 1
ATOM 732 N N . PHE A 1 95 ? -7.296 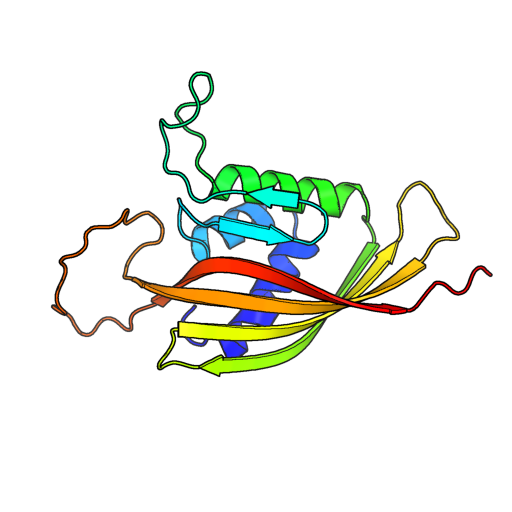-11.289 -0.717 1.00 96.56 95 PHE A N 1
ATOM 733 C CA . PHE A 1 95 ? -6.128 -11.912 -1.319 1.00 96.56 95 PHE A CA 1
ATOM 734 C C . PHE A 1 95 ? -5.928 -11.303 -2.692 1.00 96.56 95 PHE A C 1
ATOM 736 O O . PHE A 1 95 ? -6.876 -11.249 -3.475 1.00 96.56 95 PHE A O 1
ATOM 743 N N . VAL A 1 96 ? -4.718 -10.844 -2.972 1.00 96.31 96 VAL A N 1
ATOM 744 C CA . VAL A 1 96 ? -4.367 -10.219 -4.240 1.00 96.31 96 VAL A CA 1
ATOM 745 C C . VAL A 1 96 ? -3.116 -10.887 -4.766 1.00 96.31 96 VAL A C 1
ATOM 747 O O . VAL A 1 96 ? -2.094 -10.923 -4.088 1.00 96.31 96 VAL A O 1
ATOM 750 N N . GLU A 1 97 ? -3.198 -11.417 -5.972 1.00 95.38 97 GLU A N 1
ATOM 751 C CA . GLU A 1 97 ? -2.037 -11.890 -6.705 1.00 95.38 97 GLU A CA 1
ATOM 752 C C . GLU A 1 97 ? -1.540 -10.763 -7.604 1.00 95.38 97 GLU A C 1
ATOM 754 O O . GLU A 1 97 ? -2.297 -10.196 -8.396 1.00 95.38 97 GLU A O 1
ATOM 759 N N . ILE A 1 98 ? -0.269 -10.417 -7.446 1.00 93.25 98 ILE A N 1
ATOM 760 C CA . ILE A 1 98 ? 0.371 -9.300 -8.125 1.00 93.25 98 ILE A CA 1
ATOM 761 C C . ILE A 1 98 ? 1.606 -9.832 -8.836 1.00 93.25 98 ILE A C 1
ATOM 763 O O . ILE A 1 98 ? 2.462 -10.480 -8.225 1.00 93.25 98 ILE A O 1
ATOM 767 N N . HIS A 1 99 ? 1.749 -9.484 -10.109 1.00 91.81 99 HIS A N 1
ATOM 768 C CA . HIS A 1 99 ? 3.028 -9.580 -10.785 1.00 91.81 99 HIS A CA 1
ATOM 769 C C . HIS A 1 99 ? 3.666 -8.202 -10.870 1.00 91.81 99 HIS A C 1
ATOM 771 O O . HIS A 1 99 ? 3.037 -7.209 -11.241 1.00 91.81 99 HIS A O 1
ATOM 777 N N . GLN A 1 100 ? 4.946 -8.149 -10.522 1.00 88.56 100 GLN A N 1
ATOM 778 C CA . GLN A 1 100 ? 5.719 -6.924 -10.578 1.00 88.56 100 GLN A CA 1
ATOM 779 C C . GLN A 1 100 ? 7.049 -7.182 -11.274 1.00 88.56 100 GLN A C 1
ATOM 781 O O . GLN A 1 100 ? 7.804 -8.084 -10.909 1.00 88.56 100 GLN A O 1
ATOM 786 N N . THR A 1 101 ? 7.364 -6.356 -12.264 1.00 87.00 101 THR A N 1
ATOM 787 C CA . THR A 1 101 ? 8.704 -6.271 -12.838 1.00 87.00 101 THR A CA 1
ATOM 788 C C . THR A 1 101 ? 9.363 -5.014 -12.301 1.00 87.00 101 THR A C 1
ATOM 790 O O . THR A 1 101 ? 8.899 -3.907 -12.570 1.00 87.00 101 THR A O 1
ATOM 793 N N . PHE A 1 102 ? 10.442 -5.179 -11.539 1.00 81.44 102 PHE A N 1
ATOM 794 C CA . PHE A 1 102 ? 11.214 -4.055 -11.020 1.00 81.44 102 PHE A CA 1
ATOM 795 C C . PHE A 1 102 ? 12.618 -4.034 -11.631 1.00 81.44 102 PHE A C 1
ATOM 797 O O . PHE A 1 102 ? 13.221 -5.075 -11.919 1.00 81.44 102 PHE A O 1
ATOM 804 N N . ALA A 1 103 ? 13.121 -2.823 -11.851 1.00 82.69 103 ALA A N 1
ATOM 805 C CA . ALA A 1 103 ? 14.442 -2.552 -12.393 1.00 82.69 103 ALA A CA 1
ATOM 806 C C . ALA A 1 103 ? 15.198 -1.674 -11.401 1.00 82.69 103 ALA A C 1
ATOM 808 O O . ALA A 1 103 ? 14.736 -0.595 -11.034 1.00 82.69 103 ALA A O 1
ATOM 809 N N . ILE A 1 104 ? 16.364 -2.131 -10.957 1.00 81.31 104 ILE A N 1
ATOM 810 C CA . ILE A 1 104 ? 17.156 -1.381 -9.984 1.00 81.31 104 ILE A CA 1
ATOM 811 C C . ILE A 1 104 ? 17.814 -0.211 -10.716 1.00 81.31 104 ILE A C 1
ATOM 813 O O . ILE A 1 104 ? 18.595 -0.421 -11.641 1.00 81.31 104 ILE A O 1
ATOM 817 N N . TRP A 1 105 ? 17.513 1.023 -10.306 1.00 80.19 105 TRP A N 1
ATOM 818 C CA . TRP A 1 105 ? 17.890 2.225 -11.066 1.00 80.19 105 TRP A CA 1
ATOM 819 C C . TRP A 1 105 ? 19.396 2.385 -11.313 1.00 80.19 105 TRP A C 1
ATOM 821 O O . TRP A 1 105 ? 19.791 2.946 -12.330 1.00 80.19 105 TRP A O 1
ATOM 831 N N . PHE A 1 106 ? 20.232 1.867 -10.409 1.00 80.19 106 PHE A N 1
ATOM 832 C CA . PHE A 1 106 ? 21.693 1.914 -10.512 1.00 80.19 106 PHE A CA 1
ATOM 833 C C . PHE A 1 106 ? 22.316 0.655 -11.147 1.00 80.19 106 PHE A C 1
ATOM 835 O O . PHE A 1 106 ? 23.536 0.578 -11.270 1.00 80.19 106 PHE A O 1
ATOM 842 N N . LEU A 1 107 ? 21.507 -0.329 -11.562 1.00 82.62 107 LEU A N 1
ATOM 843 C CA . LEU A 1 107 ? 21.950 -1.553 -12.241 1.00 82.62 107 LEU A CA 1
ATOM 844 C C . LEU A 1 107 ? 21.211 -1.702 -13.587 1.00 82.62 107 LEU A C 1
ATOM 846 O O . LEU A 1 107 ? 20.169 -2.355 -13.646 1.00 82.62 107 LEU A O 1
ATOM 850 N N . PRO A 1 108 ? 21.742 -1.142 -14.691 1.00 70.38 108 PRO A N 1
ATOM 851 C CA . PRO A 1 108 ? 21.011 -1.005 -15.958 1.00 70.38 108 PRO A CA 1
ATOM 852 C C . PRO A 1 108 ? 20.616 -2.333 -16.628 1.00 70.38 108 PRO A C 1
ATOM 854 O O . PRO A 1 108 ? 19.677 -2.361 -17.421 1.00 70.38 108 PRO A O 1
ATOM 857 N N . LEU A 1 109 ? 21.301 -3.435 -16.306 1.00 79.38 109 LEU A N 1
ATOM 858 C CA . LEU A 1 109 ? 21.038 -4.773 -16.858 1.00 79.38 109 LEU A CA 1
ATOM 859 C C . LEU A 1 109 ? 20.232 -5.675 -15.908 1.00 79.38 109 LEU A C 1
ATOM 861 O O . LEU A 1 109 ? 19.946 -6.822 -16.241 1.00 79.38 109 LEU A O 1
ATOM 865 N N . TYR A 1 110 ? 19.848 -5.183 -14.725 1.00 77.44 110 TYR A N 1
ATOM 866 C CA . TYR A 1 110 ? 19.086 -5.972 -13.763 1.00 77.44 110 TYR A CA 1
ATOM 867 C C . TYR A 1 110 ? 17.585 -5.715 -13.902 1.00 77.44 110 TYR A C 1
ATOM 869 O O . TYR A 1 110 ? 17.084 -4.634 -13.587 1.00 77.44 110 TYR A O 1
ATOM 877 N N . ARG A 1 111 ? 16.852 -6.750 -14.316 1.00 80.62 111 ARG A N 1
ATOM 878 C CA . ARG A 1 111 ? 15.388 -6.794 -14.259 1.00 80.62 111 ARG A CA 1
ATOM 879 C C . ARG A 1 111 ? 14.956 -8.060 -13.551 1.00 80.62 111 ARG A C 1
ATOM 881 O O . ARG A 1 111 ? 15.318 -9.157 -13.972 1.00 80.62 111 ARG A O 1
ATOM 888 N N . ALA A 1 112 ? 14.160 -7.909 -12.506 1.00 82.81 112 ALA A N 1
ATOM 889 C CA . ALA A 1 112 ? 13.606 -9.033 -11.773 1.00 82.81 112 ALA A CA 1
ATOM 890 C C . ALA A 1 112 ? 12.086 -9.035 -11.902 1.00 82.81 112 ALA A C 1
ATOM 892 O O . ALA A 1 112 ? 11.432 -8.003 -11.748 1.00 82.81 112 ALA A O 1
ATOM 893 N N . ARG A 1 113 ? 11.541 -10.217 -12.198 1.00 84.31 113 ARG A N 1
ATOM 894 C CA . ARG A 1 113 ? 10.105 -10.476 -12.174 1.00 84.31 113 ARG A CA 1
ATOM 895 C C . ARG A 1 113 ? 9.779 -11.167 -10.863 1.00 84.31 113 ARG A C 1
ATOM 897 O O . ARG A 1 113 ? 10.333 -12.224 -10.561 1.00 84.31 113 ARG A O 1
ATOM 904 N N . LEU A 1 114 ? 8.898 -10.551 -10.095 1.00 84.88 114 LEU A N 1
ATOM 905 C CA . LEU A 1 114 ? 8.394 -11.082 -8.844 1.00 84.88 114 LEU A CA 1
ATOM 906 C C . LEU A 1 114 ? 6.922 -11.406 -8.996 1.00 84.88 114 LEU A C 1
ATOM 908 O O . LEU A 1 114 ? 6.165 -10.643 -9.600 1.00 84.88 114 LEU A O 1
ATOM 912 N N . ARG A 1 115 ? 6.537 -12.527 -8.399 1.00 89.25 115 ARG A N 1
ATOM 913 C CA . ARG A 1 115 ? 5.147 -12.811 -8.076 1.00 89.25 115 ARG A CA 1
ATOM 914 C C . ARG A 1 115 ? 4.970 -12.636 -6.579 1.00 89.25 115 ARG A C 1
ATOM 916 O O . ARG A 1 115 ? 5.743 -13.176 -5.783 1.00 89.25 115 ARG A O 1
ATOM 923 N N . LEU A 1 116 ? 3.985 -11.828 -6.220 1.00 90.62 116 LEU A N 1
ATOM 924 C CA . LEU A 1 116 ? 3.673 -11.474 -4.850 1.00 90.62 116 LEU A CA 1
ATOM 925 C C . LEU A 1 116 ? 2.213 -11.804 -4.571 1.00 90.62 116 LEU A C 1
ATOM 927 O O . LEU A 1 116 ? 1.326 -11.440 -5.339 1.00 90.62 116 LEU A O 1
ATOM 931 N N . ILE A 1 117 ? 1.975 -12.485 -3.457 1.00 94.12 117 ILE A N 1
ATOM 932 C CA . ILE A 1 117 ? 0.637 -12.661 -2.908 1.00 94.12 117 ILE A CA 1
ATOM 933 C C . ILE A 1 117 ? 0.502 -11.671 -1.758 1.00 94.12 117 ILE A C 1
ATOM 935 O O . ILE A 1 117 ? 1.138 -11.825 -0.718 1.00 94.12 117 ILE A O 1
ATOM 939 N N . THR A 1 118 ? -0.331 -10.659 -1.950 1.00 94.62 118 THR A N 1
ATOM 940 C CA . THR A 1 118 ? -0.637 -9.650 -0.943 1.00 94.62 118 THR A CA 1
ATOM 941 C C . THR A 1 118 ? -1.947 -10.004 -0.249 1.00 94.62 118 THR A C 1
ATOM 943 O O . THR A 1 118 ? -3.014 -10.057 -0.861 1.00 94.62 118 THR A O 1
ATOM 946 N N . LEU A 1 119 ? -1.871 -10.244 1.055 1.00 96.69 119 LEU A N 1
ATOM 947 C CA . LEU A 1 119 ? -3.005 -10.420 1.946 1.00 96.69 119 LEU A CA 1
ATOM 948 C C . LEU A 1 119 ? -3.317 -9.090 2.637 1.00 96.69 119 LEU A C 1
ATOM 950 O O . LEU A 1 119 ? -2.549 -8.591 3.456 1.00 96.69 119 LEU A O 1
ATOM 954 N N . LEU A 1 120 ? -4.488 -8.535 2.343 1.00 97.19 120 LEU A N 1
ATOM 955 C CA . LEU A 1 120 ? -4.992 -7.325 2.979 1.00 97.19 1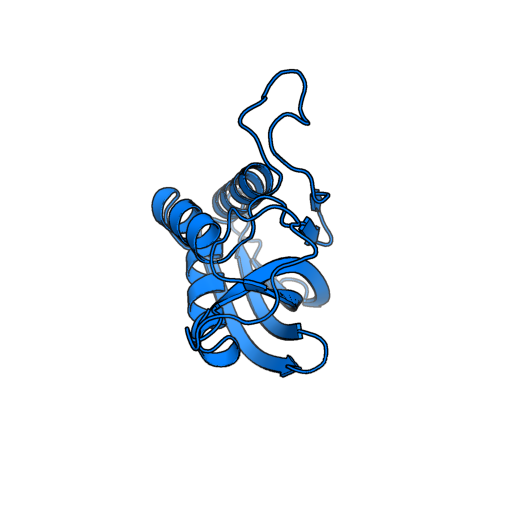20 LEU A CA 1
ATOM 956 C C . LEU A 1 120 ? -6.081 -7.673 3.986 1.00 97.19 120 LEU A C 1
ATOM 958 O O . LEU A 1 120 ? -7.084 -8.307 3.651 1.00 97.19 120 LEU A O 1
ATOM 962 N N . HIS A 1 121 ? -5.919 -7.208 5.220 1.00 96.44 121 HIS A N 1
ATOM 963 C CA . HIS A 1 121 ? -6.982 -7.238 6.215 1.00 96.44 121 HIS A CA 1
ATOM 964 C C . HIS A 1 121 ? -7.786 -5.952 6.102 1.00 96.44 121 HIS A C 1
ATOM 966 O O . HIS A 1 121 ? -7.274 -4.855 6.333 1.00 96.44 121 HIS A O 1
ATOM 972 N N . LEU A 1 122 ? -9.055 -6.103 5.753 1.00 95.12 122 LEU A N 1
ATOM 973 C CA . LEU A 1 122 ? -9.988 -5.016 5.547 1.00 95.12 122 LEU A CA 1
ATOM 974 C C . LEU A 1 122 ? -10.912 -4.872 6.751 1.00 95.12 122 LEU A C 1
ATOM 976 O O . LEU A 1 122 ? -11.575 -5.824 7.165 1.00 95.12 122 LEU A O 1
ATOM 980 N N . ARG A 1 123 ? -11.001 -3.653 7.276 1.00 92.88 123 ARG A N 1
ATOM 981 C CA . ARG A 1 123 ? -11.913 -3.288 8.360 1.00 92.88 123 ARG A CA 1
ATOM 982 C C . ARG A 1 123 ? -13.048 -2.422 7.800 1.00 92.88 123 ARG A C 1
ATOM 984 O O . ARG A 1 123 ? -12.758 -1.442 7.111 1.00 92.88 123 ARG A O 1
ATOM 991 N N . PRO A 1 124 ? -14.325 -2.762 8.052 1.00 89.56 124 PRO A N 1
ATOM 992 C CA . PRO A 1 124 ? -15.431 -1.870 7.738 1.00 89.56 124 PRO A CA 1
ATOM 993 C C . PRO A 1 124 ? -15.458 -0.731 8.763 1.00 89.56 124 PRO A C 1
ATOM 995 O O . PRO A 1 124 ? -15.629 -0.976 9.956 1.00 89.56 124 PRO A O 1
ATOM 998 N N . CYS A 1 125 ? -15.287 0.509 8.317 1.00 83.44 125 CYS A N 1
ATOM 999 C CA . CYS A 1 125 ? -15.474 1.687 9.161 1.00 83.44 125 CYS A CA 1
ATOM 1000 C C . CYS A 1 125 ? -15.995 2.871 8.338 1.00 83.44 125 CYS A C 1
ATOM 1002 O O . CYS A 1 125 ? -16.128 2.798 7.114 1.00 83.44 125 CYS A O 1
ATOM 1004 N N . ASN A 1 126 ? -16.332 3.958 9.028 1.00 82.12 126 ASN A N 1
ATOM 1005 C CA . ASN A 1 126 ? -16.852 5.169 8.391 1.00 82.12 126 ASN A CA 1
ATOM 1006 C C . ASN A 1 126 ? -15.732 6.186 8.101 1.00 82.12 126 ASN A C 1
ATOM 1008 O O . ASN A 1 126 ? -15.901 7.047 7.240 1.00 82.12 126 ASN A O 1
ATOM 1012 N N . SER A 1 127 ? -14.584 6.071 8.782 1.00 81.81 127 SER A N 1
ATOM 1013 C CA . SER A 1 127 ? -13.436 6.976 8.652 1.00 81.81 127 SER A CA 1
ATOM 1014 C C . SER A 1 127 ? -12.097 6.244 8.867 1.00 81.81 127 SER A C 1
ATOM 1016 O O . SER A 1 127 ? -12.030 5.360 9.727 1.00 81.81 127 SER A O 1
ATOM 1018 N N . PRO A 1 128 ? -11.023 6.612 8.135 1.00 79.56 128 PRO A N 1
ATOM 1019 C CA . PRO A 1 128 ? -9.684 6.029 8.287 1.00 79.56 128 PRO A CA 1
ATOM 1020 C C . PRO A 1 128 ? -8.953 6.438 9.578 1.00 79.56 128 PRO A C 1
ATOM 1022 O O . PRO A 1 128 ? -8.000 5.770 9.983 1.00 79.56 128 PRO A O 1
ATOM 1025 N N . ASP A 1 129 ? -9.376 7.531 10.219 1.00 80.12 129 ASP A N 1
ATOM 1026 C CA . ASP A 1 129 ? -8.754 8.060 11.442 1.00 80.12 129 ASP A CA 1
ATOM 1027 C C . ASP A 1 129 ? -9.511 7.644 12.720 1.00 80.12 129 ASP A C 1
ATOM 1029 O O . ASP A 1 129 ? -9.148 8.055 13.822 1.00 80.12 129 ASP A O 1
ATOM 1033 N N . SER A 1 130 ? -10.562 6.824 12.597 1.00 67.31 130 SER A N 1
ATOM 1034 C CA . SER A 1 130 ? -11.228 6.220 13.751 1.00 67.31 130 SER A CA 1
ATOM 1035 C C . SER A 1 130 ? -10.303 5.173 14.376 1.00 67.31 130 SER A C 1
ATOM 1037 O O . SER A 1 130 ? -10.288 4.016 13.955 1.00 67.31 130 SER A O 1
ATOM 1039 N N . ALA A 1 131 ? -9.517 5.600 15.368 1.00 54.31 131 ALA A N 1
ATOM 1040 C CA . ALA A 1 131 ? -8.845 4.707 16.306 1.00 54.31 131 ALA A CA 1
ATOM 1041 C C . ALA A 1 131 ? -9.876 3.778 16.964 1.00 54.31 131 ALA A C 1
ATOM 1043 O O . ALA A 1 131 ? -11.056 4.120 17.005 1.00 54.31 131 ALA A O 1
ATOM 1044 N N . GLU A 1 132 ? -9.431 2.611 17.433 1.00 57.19 132 GLU A N 1
ATOM 1045 C CA . GLU A 1 132 ? -10.236 1.518 17.995 1.00 57.19 132 GLU A CA 1
ATOM 1046 C C . GLU A 1 132 ? -11.299 1.939 19.033 1.00 57.19 132 GLU A C 1
ATOM 1048 O O . GLU A 1 132 ? -11.181 1.664 20.223 1.00 57.19 132 GLU A O 1
ATOM 1053 N N . ASP A 1 133 ? -12.418 2.506 18.594 1.00 43.91 133 ASP A N 1
ATOM 1054 C CA . ASP A 1 133 ? -13.637 2.528 19.381 1.00 43.91 133 ASP A CA 1
ATOM 1055 C C . ASP A 1 133 ? -14.306 1.174 19.176 1.00 43.91 133 ASP A C 1
ATOM 1057 O O . ASP A 1 133 ? -15.132 0.963 18.286 1.00 43.91 133 ASP A O 1
ATOM 1061 N N . GLY A 1 134 ? -13.937 0.222 20.035 1.00 48.66 134 GLY A N 1
ATOM 1062 C CA . GLY A 1 134 ? -14.527 -1.115 20.133 1.00 48.66 134 GLY A CA 1
ATOM 1063 C C . GLY A 1 134 ? -16.030 -1.144 20.450 1.00 48.66 134 GLY A C 1
ATOM 1064 O O . GLY A 1 134 ? -16.533 -2.171 20.900 1.00 48.66 134 GLY A O 1
ATOM 1065 N N . ARG A 1 135 ? -16.768 -0.046 20.252 1.00 47.69 135 ARG A N 1
ATOM 1066 C CA . ARG A 1 135 ? -18.225 0.054 20.376 1.00 47.69 135 ARG A CA 1
ATOM 1067 C C . ARG A 1 135 ? -18.747 1.157 19.456 1.00 47.69 135 ARG A C 1
ATOM 1069 O O . ARG A 1 135 ? -18.938 2.292 19.871 1.00 47.69 135 ARG A O 1
ATOM 1076 N N . SER A 1 136 ? -19.083 0.811 18.225 1.00 43.31 136 SER A N 1
ATOM 1077 C CA . SER A 1 136 ? -20.197 1.482 17.557 1.00 43.31 136 SER A CA 1
ATOM 1078 C C . SER A 1 136 ? -20.966 0.460 16.753 1.00 43.31 136 SER A C 1
ATOM 1080 O O . SER A 1 136 ? -20.651 0.117 15.616 1.00 43.31 136 SER A O 1
ATOM 1082 N N . ALA A 1 137 ? -21.969 -0.074 17.444 1.00 44.31 137 ALA A N 1
ATOM 1083 C CA . ALA A 1 137 ? -23.082 -0.761 16.842 1.00 44.31 137 ALA A CA 1
ATOM 1084 C C . ALA A 1 137 ? -23.664 0.102 15.718 1.00 44.31 137 ALA A C 1
ATOM 1086 O O . ALA A 1 137 ? -23.864 1.308 15.868 1.00 44.31 137 ALA A O 1
ATOM 1087 N N . ALA A 1 138 ? -23.931 -0.580 14.610 1.00 47.78 138 ALA A N 1
ATOM 1088 C CA . ALA A 1 138 ? -24.727 -0.150 13.480 1.00 47.78 138 ALA A CA 1
ATOM 1089 C C . ALA A 1 138 ? -25.835 0.845 13.866 1.00 47.78 138 ALA A C 1
ATOM 1091 O O . ALA A 1 138 ? -26.901 0.460 14.340 1.00 47.78 138 ALA A O 1
ATOM 1092 N N . THR A 1 139 ? -25.603 2.126 13.599 1.00 42.75 139 THR A N 1
ATOM 1093 C CA . THR A 1 139 ? -26.670 3.114 13.460 1.00 42.75 139 THR A CA 1
ATOM 1094 C C . THR A 1 139 ? -26.407 3.877 12.170 1.00 42.75 139 THR A C 1
ATOM 1096 O O . THR A 1 139 ? -25.435 4.609 12.044 1.00 42.75 139 THR A O 1
ATOM 1099 N N . GLY A 1 140 ? -27.253 3.628 11.171 1.00 43.66 140 GLY A N 1
ATOM 1100 C CA . GLY A 1 140 ? -27.175 4.274 9.864 1.00 43.66 140 GLY A CA 1
ATOM 1101 C C . GLY A 1 140 ? -26.651 3.349 8.771 1.00 43.66 140 GLY A C 1
ATOM 1102 O O . GLY A 1 140 ? -25.515 2.893 8.785 1.00 43.66 140 GLY A O 1
ATOM 1103 N N . ARG A 1 141 ? -27.515 3.084 7.792 1.00 45.44 141 ARG A N 1
ATOM 1104 C CA . ARG A 1 141 ? -27.261 2.334 6.557 1.00 45.44 141 ARG A CA 1
ATOM 1105 C C . ARG A 1 141 ? -26.383 3.150 5.597 1.00 45.44 141 ARG A C 1
ATOM 1107 O O . ARG A 1 141 ? -26.751 3.346 4.445 1.00 45.44 141 ARG A O 1
ATOM 1114 N N . GLU A 1 142 ? -25.247 3.656 6.060 1.00 56.34 142 GLU A N 1
ATOM 1115 C CA . GLU A 1 142 ? -24.183 4.079 5.155 1.00 56.34 142 GLU A CA 1
ATOM 1116 C C . GLU A 1 142 ? -23.444 2.818 4.708 1.00 56.34 142 GLU A C 1
ATOM 1118 O O . GLU A 1 142 ? -23.163 1.931 5.515 1.00 56.34 142 GLU A O 1
ATOM 1123 N N . ARG A 1 143 ? -23.198 2.676 3.402 1.00 64.06 143 ARG A N 1
ATOM 1124 C CA . ARG A 1 143 ? -22.407 1.559 2.874 1.00 64.06 143 ARG A CA 1
ATOM 1125 C C . ARG A 1 143 ? -21.039 1.607 3.553 1.00 64.06 143 ARG A C 1
ATOM 1127 O O . ARG A 1 143 ? -20.237 2.478 3.231 1.00 64.06 143 ARG A O 1
ATOM 1134 N N . SER A 1 144 ? -20.798 0.711 4.509 1.00 71.69 144 SER A N 1
ATOM 1135 C CA . SER A 1 144 ? -19.537 0.670 5.244 1.00 71.69 144 SER A CA 1
ATOM 1136 C C . SER A 1 144 ? -18.391 0.540 4.247 1.00 71.69 144 SER A C 1
ATOM 1138 O O . SER A 1 144 ? -18.344 -0.416 3.469 1.00 71.69 144 SER A O 1
ATOM 1140 N N . ARG A 1 145 ? -17.490 1.524 4.240 1.00 89.31 145 ARG A N 1
ATOM 1141 C CA . ARG A 1 145 ? -16.296 1.482 3.401 1.00 89.31 145 ARG A CA 1
ATOM 1142 C C . ARG A 1 145 ? -15.275 0.569 4.065 1.00 89.31 145 ARG A C 1
ATOM 1144 O O . ARG A 1 145 ? -15.117 0.559 5.283 1.00 89.31 145 ARG A O 1
ATOM 1151 N N . TYR A 1 146 ? -14.582 -0.208 3.249 1.00 93.44 146 TYR A N 1
ATOM 1152 C CA . TYR A 1 146 ? -13.486 -1.051 3.701 1.00 93.44 146 TYR A CA 1
ATOM 1153 C C . TYR A 1 146 ? -12.174 -0.277 3.660 1.00 93.44 146 TYR A C 1
ATOM 1155 O O . TYR A 1 146 ? -11.846 0.327 2.634 1.00 93.44 146 TYR A O 1
ATOM 1163 N N . PHE A 1 147 ? -11.421 -0.338 4.751 1.00 94.94 147 PHE A N 1
ATOM 1164 C CA . PHE A 1 147 ? -10.094 0.255 4.878 1.00 94.94 147 PHE A CA 1
ATOM 1165 C C . PHE A 1 147 ? -9.067 -0.826 5.192 1.00 94.94 147 PHE A C 1
ATOM 1167 O O . PHE A 1 147 ? -9.374 -1.803 5.874 1.00 94.94 147 PHE A O 1
ATOM 1174 N N . ILE A 1 148 ? -7.851 -0.654 4.689 1.00 96.25 148 ILE A N 1
ATOM 1175 C CA . ILE A 1 148 ? -6.732 -1.566 4.898 1.00 96.25 148 ILE A CA 1
ATOM 1176 C C . ILE A 1 148 ? -6.164 -1.305 6.293 1.00 96.25 148 ILE A C 1
ATOM 1178 O O . ILE A 1 148 ? -5.642 -0.226 6.574 1.00 96.25 148 ILE A O 1
ATOM 1182 N N . ALA A 1 149 ? -6.298 -2.302 7.164 1.00 95.38 149 ALA A N 1
ATOM 1183 C CA . ALA A 1 149 ? -5.756 -2.298 8.520 1.00 95.38 149 ALA A CA 1
ATOM 1184 C C . ALA A 1 149 ? -4.396 -3.006 8.595 1.00 95.38 149 ALA A C 1
ATOM 1186 O O . ALA A 1 149 ? -3.554 -2.655 9.412 1.00 95.38 149 ALA A O 1
ATOM 1187 N N . ASN A 1 150 ? -4.179 -4.010 7.747 1.00 95.94 150 ASN A N 1
ATOM 1188 C CA . ASN A 1 150 ? -2.921 -4.742 7.673 1.00 95.94 150 ASN A CA 1
ATOM 1189 C C . ASN A 1 150 ? -2.662 -5.156 6.228 1.00 95.94 150 ASN A C 1
ATOM 1191 O O . ASN A 1 150 ? -3.578 -5.643 5.562 1.00 95.94 150 ASN A O 1
ATOM 1195 N N . GLN A 1 151 ? -1.428 -4.980 5.774 1.00 96.44 151 GLN A N 1
ATOM 1196 C CA . GLN A 1 151 ? -0.938 -5.493 4.502 1.00 96.44 151 GLN A CA 1
ATOM 1197 C C . GLN A 1 151 ? 0.193 -6.484 4.761 1.00 96.44 151 GLN A C 1
ATOM 1199 O O . GLN A 1 151 ? 1.206 -6.122 5.355 1.00 96.44 151 GLN A O 1
ATOM 1204 N N . GLU A 1 152 ? 0.020 -7.720 4.306 1.00 95.06 152 GLU A N 1
ATOM 1205 C CA . GLU A 1 152 ? 1.021 -8.780 4.382 1.00 95.06 152 GLU A CA 1
ATOM 1206 C C . GLU A 1 152 ? 1.388 -9.242 2.980 1.00 95.06 152 GLU A C 1
ATOM 1208 O O . GLU A 1 152 ? 0.563 -9.779 2.250 1.00 95.06 152 GLU A O 1
ATOM 1213 N N . ASP A 1 153 ? 2.644 -9.054 2.621 1.00 92.31 153 ASP A N 1
ATOM 1214 C CA . ASP A 1 153 ? 3.174 -9.373 1.313 1.00 92.31 153 ASP A CA 1
ATOM 1215 C C . ASP A 1 153 ? 4.015 -10.650 1.414 1.00 92.31 153 ASP A C 1
ATOM 1217 O O . ASP A 1 153 ? 5.016 -10.721 2.132 1.00 92.31 153 ASP A O 1
ATOM 1221 N N . LEU A 1 154 ? 3.594 -11.683 0.690 1.00 88.62 154 LEU A N 1
ATOM 1222 C CA . LEU A 1 154 ? 4.237 -12.990 0.640 1.00 88.62 154 LEU A CA 1
ATOM 1223 C C . 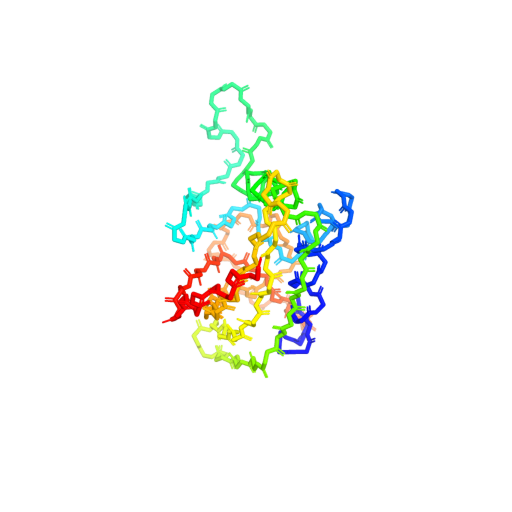LEU A 1 154 ? 4.867 -13.164 -0.740 1.00 88.62 154 LEU A C 1
ATOM 1225 O O . LEU A 1 154 ? 4.167 -13.258 -1.750 1.00 88.62 154 LEU A O 1
ATOM 1229 N N . ALA A 1 155 ? 6.197 -13.215 -0.793 1.00 79.38 155 ALA A N 1
ATOM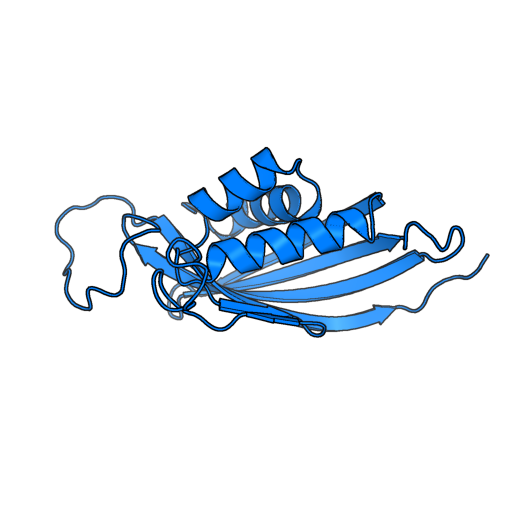 1230 C CA . ALA A 1 155 ? 6.897 -13.568 -2.023 1.00 79.38 155 ALA A CA 1
ATOM 1231 C C . ALA A 1 155 ? 6.622 -15.043 -2.335 1.00 79.38 155 ALA A C 1
ATOM 1233 O O . ALA A 1 155 ? 7.057 -15.917 -1.585 1.00 79.38 155 ALA A O 1
ATOM 1234 N N . SER A 1 156 ? 5.882 -15.308 -3.413 1.00 69.25 156 SER A N 1
ATOM 1235 C CA . SER A 1 156 ? 5.602 -16.677 -3.848 1.00 69.25 156 SER A CA 1
ATOM 1236 C C . SER A 1 156 ? 6.758 -17.235 -4.669 1.00 69.25 156 SER A C 1
ATOM 1238 O O . SER A 1 156 ? 7.154 -18.366 -4.428 1.00 69.25 156 SER A O 1
ATOM 1240 N N . ASP A 1 157 ? 7.349 -16.424 -5.557 1.00 65.19 157 ASP A N 1
ATOM 1241 C CA . ASP A 1 157 ? 8.524 -16.792 -6.351 1.00 65.19 157 ASP A CA 1
ATOM 1242 C C . ASP A 1 157 ? 9.334 -15.565 -6.810 1.00 65.19 157 ASP A C 1
ATOM 1244 O O . ASP A 1 157 ? 8.790 -14.559 -7.280 1.00 65.19 157 ASP A O 1
ATOM 1248 N N . VAL A 1 158 ? 10.666 -15.684 -6.755 1.00 58.03 158 VAL A N 1
ATOM 1249 C CA . VAL A 1 158 ? 11.600 -14.787 -7.455 1.00 58.03 158 VAL A CA 1
ATOM 1250 C C . VAL A 1 158 ? 12.028 -15.488 -8.739 1.00 58.03 158 VAL A C 1
ATOM 1252 O O . VAL A 1 158 ? 12.962 -16.295 -8.733 1.00 58.03 158 VAL A O 1
ATOM 1255 N N . VAL A 1 159 ? 11.374 -15.188 -9.862 1.00 57.50 159 VAL A N 1
ATOM 1256 C CA . VAL A 1 159 ? 11.830 -15.699 -11.159 1.00 57.50 159 VAL A CA 1
ATOM 1257 C C . VAL A 1 159 ? 13.095 -14.921 -11.531 1.00 57.50 159 VAL A C 1
ATOM 1259 O O . VAL A 1 159 ? 13.043 -13.758 -11.937 1.00 57.50 159 VAL A O 1
ATOM 1262 N N . ARG A 1 160 ? 14.261 -15.540 -11.308 1.00 54.72 160 ARG A N 1
ATOM 1263 C CA . ARG A 1 160 ? 15.570 -14.923 -11.556 1.00 54.72 160 ARG A CA 1
ATOM 1264 C C . ARG A 1 160 ? 15.734 -14.533 -13.032 1.00 54.72 160 ARG A C 1
ATOM 1266 O O . ARG A 1 160 ? 15.770 -15.383 -13.910 1.00 54.72 160 ARG A O 1
ATOM 1273 N N . VAL A 1 161 ? 15.842 -13.218 -13.224 1.00 53.28 161 VAL A N 1
ATOM 1274 C CA . VAL A 1 161 ? 16.707 -12.437 -14.128 1.00 53.28 161 VAL A CA 1
ATOM 1275 C C . VAL A 1 161 ? 17.285 -13.180 -15.339 1.00 53.28 161 VAL A C 1
ATOM 1277 O O . VAL A 1 161 ? 18.191 -13.999 -15.204 1.00 53.28 161 VAL A O 1
ATOM 1280 N N . ALA A 1 162 ? 16.870 -12.760 -16.536 1.00 46.19 162 ALA A N 1
ATOM 1281 C CA . ALA A 1 162 ? 17.735 -12.827 -17.707 1.00 46.19 162 ALA A CA 1
ATOM 1282 C C . ALA A 1 162 ? 18.734 -11.664 -17.606 1.00 46.19 162 ALA A C 1
ATOM 1284 O O . ALA A 1 162 ? 18.347 -10.504 -17.751 1.00 46.19 162 ALA A O 1
ATOM 1285 N N . ALA A 1 163 ? 19.995 -11.969 -17.297 1.00 45.47 163 ALA A N 1
ATOM 1286 C CA . ALA A 1 163 ? 21.084 -11.073 -17.656 1.00 45.47 163 ALA A CA 1
ATOM 1287 C C . ALA A 1 163 ? 21.221 -11.177 -19.179 1.00 45.47 163 ALA A C 1
ATOM 1289 O O . ALA A 1 163 ? 21.371 -12.287 -19.693 1.00 45.47 163 ALA A O 1
ATOM 1290 N N . VAL A 1 164 ? 21.076 -10.057 -19.885 1.00 45.84 164 VAL A N 1
ATOM 1291 C CA . VAL A 1 164 ? 21.455 -9.953 -21.301 1.00 45.84 164 VAL A CA 1
ATOM 1292 C C . VAL A 1 164 ? 22.829 -9.317 -21.356 1.00 45.84 164 VAL A C 1
ATOM 1294 O O . VAL A 1 164 ? 23.002 -8.294 -20.654 1.00 45.84 164 VAL A O 1
#

Sequence (164 aa):
MEHPVQDIGSVIASLATGSPTEQQATLQTYFLSDASFSHPLCRVPSFPKGTVPFAPAVDSRAVILQIYRWYRTLSPHIDISVDSAVFDKRTGRLFVEIHQTFAIWFLPLYRARLRLITLLHLRPCNSPDSAEDGRSAATGRERSRYFIANQEDLASDVVRVAAV

pLDDT: mean 85.14, std 14.65, range [42.75, 97.19]

Foldseek 3Di:
DLDCFVCVFVLVCQLQQNDLVSNLVSLQVFAAQQAWEADPVDTQHGDHACPDPVGRRHGSSNVVSVVSVVNCVQFVDKDKGWPGWDADPVQQKIWTWMWMWGDGPVHRQDIKIWIKIKIFRWDFDDHSHPDDPVDDDDDDPDSGDIHTRYIHIDTPDTPDDDRD

Organism: Ophiocordyceps unilateralis (NCBI:txid268505)

Secondary structure (DSSP, 8-state):
--SHHHHHHHHHHHHHHS-HHHHHHHHHHHEEEEEEEEETTEEE----TT-STT-TT--HHHHHHHHHHHHHHH-SSEEEEEEEEEEETTTTEEEEEEEEEEE-TT-TT-EEEEEEEEEEEEEEES-TT----S-----S---PEEEEEEEEEEEEEEE-----

InterPro domains:
  IPR057514 SigF-like, NTF2-like domain [PF24840] (1-154)

Radius of gyration: 16.74 Å; chains: 1; bounding box: 49×30×42 Å